Protein AF-M4ECJ0-F1 (afdb_monomer)

Solvent-accessible surface area (backbone atoms only — not comparable to full-atom values): 4566 Å² total; per-residue (Å²): 139,90,88,80,79,88,72,81,80,75,97,61,62,76,46,74,54,47,78,39,82,47,47,76,29,62,68,45,46,49,34,48,48,23,35,38,28,73,36,80,45,80,43,49,96,64,84,80,48,73,68,53,44,52,50,33,50,75,72,72,44,85,62,87,57,47,54,64,63,37,76,48,113

Sequence (73 aa):
MPRNMYLTRMFLRLRECSVQCSILGEWSGLDYGVELQDTLMLGTDYYLTESGIASLLAEGKVPIGIGRETKIR

Structure (mmCIF, N/CA/C/O backbone):
data_AF-M4ECJ0-F1
#
_entry.id   AF-M4ECJ0-F1
#
loop_
_atom_site.group_PDB
_atom_site.id
_atom_site.type_symbol
_atom_site.label_atom_id
_atom_site.label_alt_id
_atom_site.label_comp_id
_atom_site.label_asym_id
_atom_site.label_entity_id
_atom_site.label_seq_id
_atom_site.pdbx_PDB_ins_code
_atom_site.Cartn_x
_atom_site.Cartn_y
_atom_site.Cartn_z
_atom_site.occupancy
_atom_site.B_iso_or_equiv
_atom_site.auth_seq_id
_atom_site.auth_comp_id
_atom_site.auth_asym_id
_atom_site.auth_atom_id
_atom_site.pdbx_PDB_model_num
ATOM 1 N N . MET A 1 1 ? -6.794 17.160 14.657 1.00 40.59 1 MET A N 1
ATOM 2 C CA . MET A 1 1 ? -6.112 16.161 15.510 1.00 40.59 1 MET A CA 1
ATOM 3 C C . MET A 1 1 ? -6.792 14.812 15.306 1.00 40.59 1 MET A C 1
ATOM 5 O O . MET A 1 1 ? -7.933 14.685 15.729 1.00 40.59 1 MET A O 1
ATOM 9 N N . PRO A 1 2 ? -6.116 13.829 14.692 1.00 42.25 2 PRO A N 1
ATOM 10 C CA . PRO A 1 2 ? -6.171 12.466 15.211 1.00 42.25 2 PRO A CA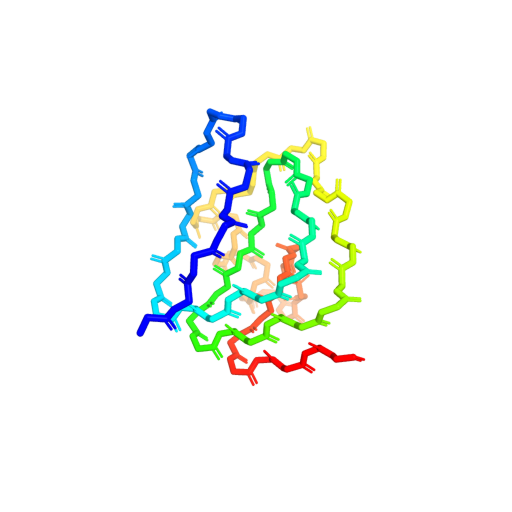 1
ATOM 11 C C . PRO A 1 2 ? -4.762 11.972 15.567 1.00 42.25 2 PRO A C 1
ATOM 13 O O . PRO A 1 2 ? -3.796 12.194 14.840 1.00 42.25 2 PRO 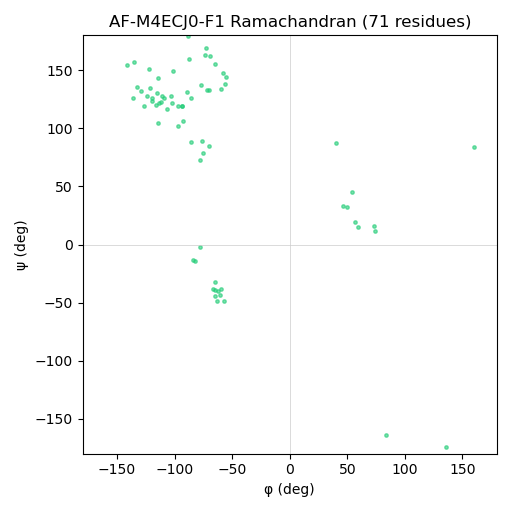A O 1
ATOM 16 N N . ARG A 1 3 ? -4.665 11.348 16.744 1.00 54.09 3 ARG A N 1
ATOM 17 C CA . ARG A 1 3 ? -3.476 10.715 17.324 1.00 54.09 3 ARG A CA 1
ATOM 18 C C . ARG A 1 3 ? -3.731 9.213 17.398 1.00 54.09 3 ARG A C 1
ATOM 20 O O . ARG A 1 3 ? -4.692 8.815 18.043 1.00 54.09 3 ARG A O 1
ATOM 27 N N . ASN A 1 4 ? -2.871 8.433 16.752 1.00 36.66 4 ASN A N 1
ATOM 28 C CA . ASN A 1 4 ? -2.106 7.301 17.300 1.00 36.66 4 ASN A CA 1
ATOM 29 C C . ASN A 1 4 ? -1.653 6.428 16.130 1.00 36.66 4 ASN A C 1
ATOM 31 O O . ASN A 1 4 ? -2.292 5.448 15.765 1.00 36.66 4 ASN A O 1
ATOM 35 N N . MET A 1 5 ? -0.535 6.831 15.529 1.00 50.88 5 MET A N 1
ATOM 36 C CA . MET A 1 5 ? 0.197 6.028 14.562 1.00 50.88 5 MET A CA 1
ATOM 37 C C . MET A 1 5 ? 1.262 5.258 15.347 1.00 50.88 5 MET A C 1
ATOM 39 O O . MET A 1 5 ? 2.223 5.857 15.830 1.00 50.88 5 MET A O 1
ATOM 43 N N . TYR A 1 6 ? 1.073 3.951 15.539 1.00 47.06 6 TYR A N 1
ATOM 44 C CA . TYR A 1 6 ? 2.089 3.075 16.132 1.00 47.06 6 TYR A CA 1
ATOM 45 C C . TYR A 1 6 ? 3.168 2.808 15.074 1.00 47.06 6 TYR A C 1
ATOM 47 O O . TYR A 1 6 ? 3.155 1.804 14.373 1.00 47.06 6 TYR A O 1
ATOM 55 N N . LEU A 1 7 ? 4.054 3.790 14.896 1.00 49.16 7 LEU A N 1
ATOM 56 C CA . LEU A 1 7 ? 5.080 3.808 13.859 1.00 49.16 7 LEU A CA 1
ATOM 57 C C . LEU A 1 7 ? 6.329 3.049 14.336 1.00 49.16 7 LEU A C 1
ATOM 59 O O . LEU A 1 7 ? 7.261 3.640 14.885 1.00 49.16 7 LEU A O 1
ATOM 63 N N . THR A 1 8 ? 6.389 1.738 14.110 1.00 35.94 8 THR A N 1
ATOM 64 C CA . THR A 1 8 ? 7.660 0.998 14.132 1.00 35.94 8 THR A CA 1
ATOM 65 C C . THR A 1 8 ? 8.483 1.416 12.911 1.00 35.94 8 THR A C 1
ATOM 67 O O . THR A 1 8 ? 8.400 0.808 11.857 1.00 35.94 8 THR A O 1
ATOM 70 N N . ARG A 1 9 ? 9.221 2.527 13.054 1.00 36.28 9 ARG A N 1
ATOM 71 C CA . ARG A 1 9 ? 10.368 2.972 12.236 1.00 36.28 9 ARG A CA 1
ATOM 72 C C . ARG A 1 9 ? 10.212 2.736 10.718 1.00 36.28 9 ARG A C 1
ATOM 74 O O . ARG A 1 9 ? 10.674 1.734 10.193 1.00 36.28 9 ARG A O 1
ATOM 81 N N . MET A 1 10 ? 9.599 3.685 10.006 1.00 41.47 10 MET A N 1
ATOM 82 C CA . MET A 1 10 ? 9.120 3.442 8.642 1.00 41.47 10 MET A CA 1
ATOM 83 C C . MET A 1 10 ? 9.435 4.595 7.676 1.00 41.47 10 MET A C 1
ATOM 85 O O . MET A 1 10 ? 9.067 5.742 7.927 1.00 41.47 10 MET A O 1
ATOM 89 N N . PHE A 1 11 ? 10.095 4.284 6.556 1.00 41.16 11 PHE A N 1
ATOM 90 C CA . PHE A 1 11 ? 10.264 5.175 5.401 1.00 41.16 11 PHE A CA 1
ATOM 91 C C . PHE A 1 11 ? 8.967 5.193 4.572 1.00 41.16 11 PHE A C 1
ATOM 93 O O . PHE A 1 11 ? 8.874 4.583 3.511 1.00 41.16 11 PHE A O 1
ATOM 100 N N . LEU A 1 12 ? 7.930 5.852 5.085 1.00 50.53 12 LEU A N 1
ATOM 101 C CA . LEU A 1 12 ? 6.640 5.981 4.406 1.00 50.53 12 LEU A CA 1
ATOM 102 C C . LEU A 1 12 ? 6.602 7.224 3.506 1.00 50.53 12 LEU A C 1
ATOM 104 O O . LEU A 1 12 ? 6.877 8.336 3.958 1.00 50.53 12 LEU A O 1
ATOM 108 N N . ARG A 1 13 ? 6.156 7.065 2.253 1.00 51.69 13 ARG A N 1
ATOM 109 C CA . ARG A 1 13 ? 5.593 8.180 1.473 1.00 51.69 13 ARG A CA 1
ATOM 110 C C . ARG A 1 13 ? 4.178 8.450 1.991 1.00 51.69 13 ARG A C 1
ATOM 112 O O . ARG A 1 13 ? 3.223 7.880 1.495 1.00 51.69 13 ARG A O 1
ATOM 119 N N . LEU A 1 14 ? 4.048 9.307 3.001 1.00 60.56 14 LEU A N 1
ATOM 120 C CA . LEU A 1 14 ? 2.763 9.883 3.408 1.00 60.56 14 LEU A CA 1
ATOM 121 C C . LEU A 1 14 ? 2.646 11.264 2.762 1.00 60.56 14 LEU A C 1
ATOM 123 O O . LEU A 1 14 ? 3.281 12.215 3.219 1.00 60.56 14 LEU A O 1
ATOM 127 N N . ARG A 1 15 ? 1.870 11.382 1.682 1.00 64.75 15 ARG A N 1
ATOM 128 C CA . ARG A 1 15 ? 1.514 12.684 1.099 1.00 64.75 15 ARG A CA 1
ATOM 129 C C . ARG A 1 15 ? 0.014 12.867 1.256 1.00 64.75 15 ARG A C 1
ATOM 131 O O . ARG A 1 15 ? -0.747 12.238 0.539 1.00 64.75 15 ARG A O 1
ATOM 138 N N . GLU A 1 16 ? -0.386 13.703 2.210 1.00 80.06 16 GLU A N 1
ATOM 139 C CA . GLU A 1 16 ? -1.794 14.084 2.406 1.00 80.06 16 GLU A CA 1
ATOM 140 C C . GLU A 1 16 ? -2.743 12.877 2.558 1.00 80.06 16 GLU A C 1
ATOM 142 O O . GLU A 1 16 ? -3.811 12.827 1.962 1.00 80.06 16 GLU A O 1
ATOM 147 N N . CYS A 1 17 ? -2.343 11.887 3.363 1.00 84.62 17 CYS A N 1
ATOM 148 C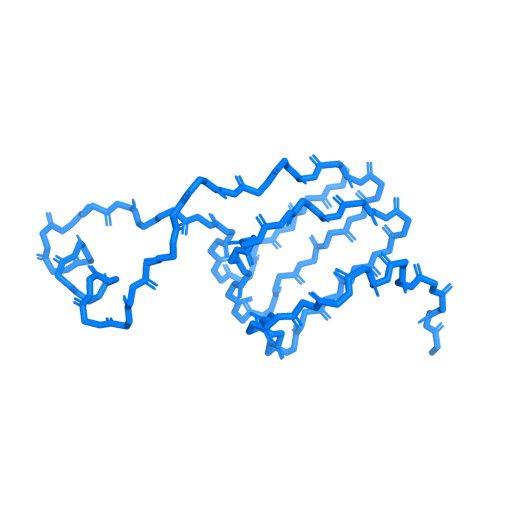 CA . CYS A 1 17 ? -3.174 10.725 3.692 1.00 84.62 17 CYS A CA 1
ATOM 149 C C . CYS A 1 17 ? -3.799 10.883 5.090 1.00 84.62 17 CYS A C 1
ATOM 151 O O . CYS A 1 17 ? -3.182 11.459 5.993 1.00 84.62 17 CYS A O 1
ATOM 153 N N . SER A 1 18 ? -4.986 10.312 5.303 1.00 87.94 18 SER A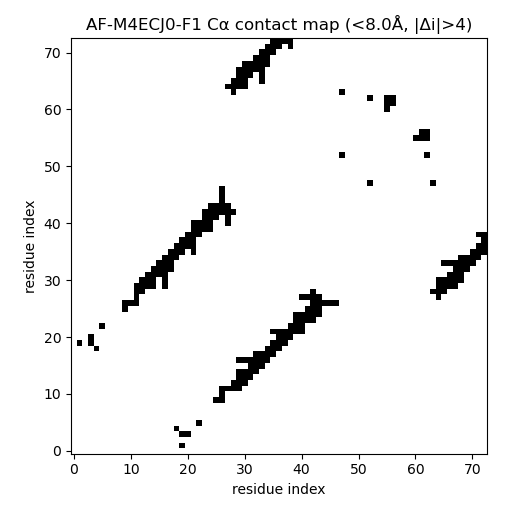 N 1
ATOM 154 C CA . SER A 1 18 ? -5.637 10.203 6.615 1.00 87.94 18 SER A CA 1
ATOM 155 C C . SER A 1 18 ? -5.681 8.743 7.046 1.00 87.94 18 SER A C 1
ATOM 157 O O . SER A 1 18 ? -6.235 7.911 6.341 1.00 87.94 18 SER A O 1
ATOM 159 N N . VAL A 1 19 ? -5.115 8.421 8.208 1.00 88.12 19 VAL A N 1
ATOM 160 C CA . VAL A 1 19 ? -5.113 7.059 8.759 1.00 88.12 19 VAL A CA 1
ATOM 161 C C . VAL A 1 19 ? -5.667 7.114 10.178 1.00 88.12 19 VAL A C 1
ATOM 163 O O . VAL A 1 19 ? -5.119 7.806 11.039 1.00 88.12 19 VAL A O 1
ATOM 166 N N . GLN A 1 20 ? -6.771 6.415 10.424 1.00 88.75 20 GLN A N 1
ATOM 167 C CA . GLN A 1 20 ? -7.486 6.397 11.701 1.00 88.75 20 GLN A CA 1
ATOM 168 C C . GLN A 1 20 ? -7.741 4.957 12.138 1.00 88.75 20 GLN A C 1
ATOM 170 O O . GLN A 1 20 ? -8.191 4.143 11.338 1.00 88.75 20 GLN A O 1
ATOM 175 N N . CYS A 1 21 ? -7.433 4.637 13.400 1.00 91.56 21 CYS A N 1
ATOM 176 C CA . CYS A 1 21 ? -7.655 3.307 13.990 1.00 91.56 21 CYS A CA 1
ATOM 177 C C . CYS A 1 21 ? -7.194 2.136 13.097 1.00 91.56 21 CYS A C 1
ATOM 179 O O . CYS A 1 21 ? -7.802 1.075 13.085 1.00 91.56 21 CYS A O 1
ATOM 181 N N . SER A 1 22 ? -6.126 2.343 12.325 1.00 87.69 22 SER A N 1
ATOM 182 C CA . SER A 1 22 ? -5.669 1.407 11.300 1.00 87.69 22 SER A CA 1
ATOM 183 C C . SER A 1 22 ? -4.229 0.985 11.563 1.00 87.69 22 SER A C 1
ATOM 185 O O . SER A 1 22 ? -3.436 1.747 12.124 1.00 87.69 22 SER A O 1
ATOM 187 N N . ILE A 1 23 ? -3.889 -0.227 11.139 1.00 89.44 23 ILE A N 1
ATOM 188 C CA . ILE A 1 23 ? -2.546 -0.797 11.243 1.00 89.44 23 ILE A CA 1
ATOM 189 C C . ILE A 1 23 ? -1.969 -0.903 9.834 1.00 89.44 23 ILE A C 1
ATOM 191 O O . ILE A 1 23 ? -2.594 -1.477 8.945 1.00 89.44 23 ILE A O 1
ATOM 195 N N . LEU A 1 24 ? -0.767 -0.362 9.644 1.00 88.25 24 LEU A N 1
ATOM 196 C CA . LEU A 1 24 ? -0.016 -0.468 8.399 1.00 88.25 24 LEU A CA 1
ATOM 197 C C . LEU A 1 24 ? 1.181 -1.391 8.599 1.00 88.25 24 LEU A C 1
ATOM 199 O O . LEU A 1 24 ? 1.990 -1.182 9.500 1.00 88.25 24 LEU A O 1
ATOM 203 N N . GLY A 1 25 ? 1.288 -2.397 7.744 1.00 86.94 25 GLY A N 1
ATOM 204 C CA . GLY A 1 25 ? 2.436 -3.281 7.652 1.00 86.94 25 GLY A CA 1
ATOM 205 C C . GLY A 1 25 ? 3.629 -2.586 7.008 1.00 86.94 25 GLY A C 1
ATOM 206 O O . GLY A 1 25 ? 3.495 -1.546 6.354 1.00 86.94 25 GLY A O 1
ATOM 207 N N . GLU A 1 26 ? 4.804 -3.174 7.203 1.00 84.19 26 GLU A N 1
ATOM 208 C CA . GLU A 1 26 ? 6.081 -2.655 6.718 1.00 84.19 26 GLU A CA 1
ATOM 209 C C . GLU A 1 26 ? 6.084 -2.490 5.188 1.00 84.19 26 GLU A C 1
ATOM 211 O O . GLU A 1 26 ? 5.412 -3.226 4.467 1.00 84.19 26 GLU A O 1
ATOM 216 N N . TRP A 1 27 ? 6.812 -1.487 4.689 1.00 84.06 27 TRP A N 1
ATOM 217 C CA . TRP A 1 27 ? 6.923 -1.179 3.253 1.00 84.06 27 TRP A CA 1
ATOM 218 C C . TRP A 1 27 ? 5.604 -0.863 2.533 1.00 84.06 27 TRP A C 1
ATOM 220 O O . TRP A 1 27 ? 5.566 -0.798 1.306 1.00 84.06 27 TRP A O 1
ATOM 230 N N . SER A 1 28 ? 4.523 -0.588 3.269 1.00 82.62 28 SER A N 1
ATOM 231 C CA . SER A 1 28 ? 3.266 -0.159 2.656 1.00 82.62 28 SER A CA 1
ATOM 232 C C . SER A 1 28 ? 3.425 1.143 1.861 1.00 82.62 28 SER A C 1
ATOM 234 O O . SER A 1 28 ? 4.025 2.120 2.308 1.00 82.62 28 SER A O 1
ATOM 236 N N . GLY A 1 29 ? 2.867 1.143 0.650 1.00 85.00 29 GLY A N 1
ATOM 237 C CA . GLY A 1 29 ? 2.777 2.314 -0.214 1.00 85.00 29 GLY A CA 1
ATOM 238 C C . GLY A 1 29 ? 1.375 2.906 -0.173 1.00 85.00 29 GLY A C 1
ATOM 239 O O . GLY A 1 29 ? 0.416 2.215 -0.514 1.00 85.00 29 GLY A O 1
ATOM 240 N N . LEU A 1 30 ? 1.265 4.176 0.213 1.00 87.69 30 LEU A N 1
ATOM 241 C CA . LEU A 1 30 ? 0.046 4.975 0.090 1.00 87.69 30 LEU A CA 1
ATOM 242 C C . LEU A 1 30 ? 0.326 6.123 -0.882 1.00 87.69 30 LEU A C 1
ATOM 244 O O . LEU A 1 30 ? 1.347 6.803 -0.761 1.00 87.69 30 LEU A O 1
ATOM 248 N N . ASP A 1 31 ? -0.551 6.318 -1.861 1.00 87.38 31 ASP A N 1
ATOM 249 C CA . ASP A 1 31 ? -0.495 7.484 -2.740 1.00 87.38 31 ASP A CA 1
ATOM 250 C C . ASP A 1 31 ? -1.302 8.656 -2.139 1.00 87.38 31 ASP A C 1
ATOM 252 O O . ASP A 1 31 ? -1.862 8.582 -1.041 1.00 87.38 31 ASP A O 1
ATOM 256 N N . TYR A 1 32 ? -1.313 9.776 -2.849 1.00 86.69 32 TYR A N 1
ATOM 257 C CA . TYR A 1 32 ? -1.950 11.018 -2.433 1.00 86.69 32 TYR A CA 1
ATOM 258 C C . TYR A 1 32 ? -3.448 10.863 -2.118 1.00 86.69 32 TYR A C 1
ATOM 260 O O . TYR A 1 32 ? -4.171 10.193 -2.859 1.00 86.69 32 TYR A O 1
ATOM 268 N N . GLY A 1 33 ? -3.918 11.507 -1.044 1.00 87.88 33 GLY A N 1
ATOM 269 C CA . GLY A 1 33 ? -5.350 11.600 -0.726 1.00 87.88 33 GLY A CA 1
ATOM 270 C C . GLY A 1 33 ? -5.976 10.312 -0.181 1.00 87.88 33 GLY A C 1
ATOM 271 O O . GLY A 1 33 ? -7.196 10.196 -0.103 1.00 87.88 33 GLY A O 1
ATOM 272 N N . VAL A 1 34 ? -5.167 9.314 0.180 1.00 91.19 34 VAL A N 1
ATOM 273 C CA . VAL A 1 34 ? -5.674 8.044 0.713 1.00 91.19 34 VAL A CA 1
ATOM 274 C C . VAL A 1 34 ? -6.257 8.215 2.118 1.00 91.19 34 VAL A C 1
ATOM 276 O O . VAL A 1 34 ? -5.615 8.780 3.006 1.00 91.19 34 VAL A O 1
ATOM 279 N N . GLU A 1 35 ? -7.450 7.662 2.339 1.00 92.56 35 GLU A N 1
ATOM 280 C CA . GLU A 1 35 ? -8.130 7.610 3.636 1.00 92.56 35 GLU A CA 1
ATOM 281 C C . GLU A 1 35 ? -8.292 6.155 4.101 1.00 92.56 35 GLU A C 1
ATOM 283 O O . GLU A 1 35 ? -8.948 5.353 3.437 1.00 92.56 35 GLU A O 1
ATOM 288 N N . LEU A 1 36 ? -7.723 5.819 5.257 1.00 91.62 36 LEU A N 1
ATOM 289 C CA . LEU A 1 36 ? -7.833 4.508 5.895 1.00 91.62 36 LEU A CA 1
ATOM 290 C C . LEU A 1 36 ? -8.486 4.655 7.266 1.00 91.62 36 LEU A C 1
ATOM 292 O O . LEU A 1 36 ? -8.019 5.433 8.104 1.00 91.62 36 LEU A O 1
ATOM 296 N N . GLN A 1 37 ? -9.547 3.894 7.497 1.00 93.75 37 GLN A N 1
ATOM 297 C CA . GLN A 1 37 ? -10.263 3.832 8.760 1.00 93.75 37 GLN A CA 1
ATOM 298 C C . GLN A 1 37 ? -10.488 2.366 9.144 1.00 93.75 37 GLN A C 1
ATOM 300 O O . GLN A 1 37 ? -10.826 1.565 8.282 1.00 93.75 37 GLN A O 1
ATOM 305 N N . ASP A 1 38 ? -10.256 2.018 10.414 1.00 93.75 38 ASP A N 1
ATOM 306 C CA . ASP A 1 38 ? -10.532 0.683 10.975 1.00 93.75 38 ASP A CA 1
ATOM 307 C C . ASP A 1 38 ? -9.964 -0.486 10.126 1.00 93.75 38 ASP A C 1
ATOM 309 O O . ASP A 1 38 ? -10.519 -1.581 10.061 1.00 93.75 38 ASP A O 1
ATOM 313 N N . THR A 1 39 ? -8.824 -0.249 9.462 1.00 90.94 39 THR A N 1
ATOM 314 C CA . THR A 1 39 ? -8.250 -1.127 8.432 1.00 90.94 39 THR A CA 1
ATOM 315 C C . THR A 1 39 ? -6.913 -1.731 8.871 1.00 90.94 39 THR A C 1
ATOM 317 O O . THR A 1 39 ? -6.070 -1.063 9.470 1.00 90.94 39 THR A O 1
ATOM 320 N N . LEU A 1 40 ? -6.667 -2.990 8.500 1.00 91.69 40 LEU A N 1
ATOM 321 C CA . LEU A 1 40 ? -5.348 -3.627 8.561 1.00 91.69 40 LEU A CA 1
ATOM 322 C C . LEU A 1 40 ? -4.766 -3.766 7.145 1.00 91.69 40 LEU A C 1
ATOM 324 O O 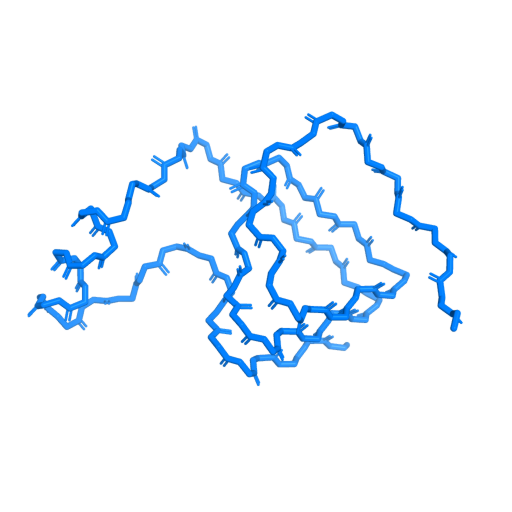. LEU A 1 40 ? -5.301 -4.510 6.326 1.00 91.69 40 LEU A O 1
ATOM 328 N N . MET A 1 41 ? -3.646 -3.096 6.868 1.00 89.38 41 MET A N 1
ATOM 329 C CA . MET A 1 41 ? -2.853 -3.269 5.645 1.00 89.38 41 MET A CA 1
ATOM 330 C C . MET A 1 41 ? -1.613 -4.103 5.967 1.00 89.38 41 MET A C 1
ATOM 332 O O . MET A 1 41 ? -0.872 -3.753 6.875 1.00 89.38 41 MET A O 1
ATOM 336 N N . LEU A 1 42 ? -1.353 -5.185 5.230 1.00 88.75 42 LEU A N 1
ATOM 337 C CA . LEU A 1 42 ? -0.270 -6.129 5.558 1.00 88.75 42 LEU A CA 1
ATOM 338 C C . LEU A 1 42 ? 1.132 -5.701 5.083 1.00 88.75 42 LEU A C 1
ATOM 340 O O . LEU A 1 42 ? 2.116 -6.237 5.578 1.00 88.75 42 LEU A O 1
ATOM 344 N N . GLY A 1 43 ? 1.244 -4.705 4.199 1.00 88.19 43 GLY A N 1
ATOM 345 C CA . GLY A 1 43 ? 2.535 -4.257 3.662 1.00 88.19 43 GLY A CA 1
ATOM 346 C C . GLY A 1 43 ? 3.023 -5.089 2.472 1.00 88.19 43 GLY A C 1
ATOM 347 O O . GLY A 1 43 ? 2.228 -5.793 1.845 1.00 88.19 43 GLY A O 1
ATOM 348 N N . THR A 1 44 ? 4.308 -4.968 2.132 1.00 86.62 44 THR A N 1
ATOM 349 C CA . THR A 1 44 ? 4.937 -5.670 0.997 1.00 86.62 44 THR A CA 1
ATOM 350 C C . THR A 1 44 ? 6.292 -6.257 1.388 1.00 86.62 44 THR A C 1
ATOM 352 O O . THR A 1 44 ? 6.940 -5.804 2.328 1.00 86.62 44 THR A O 1
ATOM 355 N N . ASP A 1 45 ? 6.730 -7.279 0.658 1.00 87.88 45 ASP A N 1
ATOM 356 C CA . ASP A 1 45 ? 8.028 -7.945 0.817 1.00 87.88 45 ASP A CA 1
ATOM 357 C C . ASP A 1 45 ? 9.176 -7.226 0.084 1.00 87.88 45 ASP A C 1
ATOM 359 O O . ASP A 1 45 ? 10.348 -7.490 0.352 1.00 87.88 45 ASP A O 1
ATOM 363 N N . TYR A 1 46 ? 8.860 -6.288 -0.815 1.00 86.00 46 TYR A N 1
ATOM 364 C CA . TYR A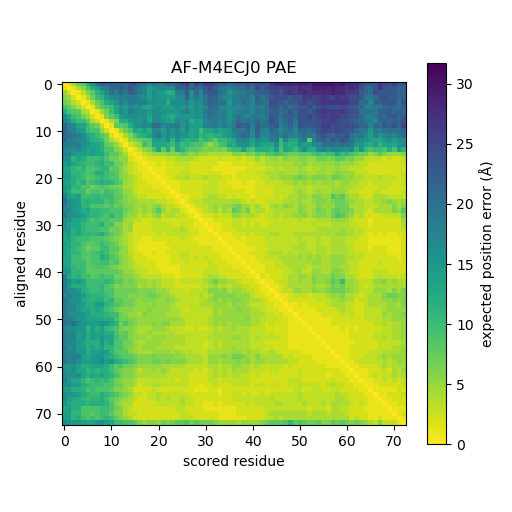 1 46 ? 9.847 -5.458 -1.501 1.00 86.00 46 TYR A CA 1
ATOM 365 C C . TYR A 1 46 ? 9.389 -4.009 -1.687 1.00 86.00 46 TYR A C 1
ATOM 367 O O . TYR A 1 46 ? 8.198 -3.699 -1.775 1.00 86.00 46 TYR A O 1
ATOM 375 N N . TYR A 1 47 ? 10.372 -3.113 -1.800 1.00 83.38 47 TYR A N 1
ATOM 376 C CA . TYR A 1 47 ? 10.160 -1.712 -2.145 1.00 83.38 47 TYR A CA 1
ATOM 377 C C . TYR A 1 47 ? 10.109 -1.522 -3.662 1.00 83.38 47 TYR A C 1
ATOM 379 O O . TYR A 1 47 ? 11.048 -1.881 -4.377 1.00 83.38 47 TYR A O 1
ATOM 387 N N . LEU A 1 48 ? 9.042 -0.893 -4.154 1.00 85.19 48 LEU A N 1
ATOM 388 C CA . LEU A 1 48 ? 8.916 -0.520 -5.559 1.00 85.19 48 LEU A CA 1
ATOM 389 C C . LEU A 1 48 ? 9.405 0.922 -5.784 1.00 85.19 48 LEU A C 1
ATOM 391 O O . LEU A 1 48 ? 8.857 1.879 -5.232 1.00 85.19 48 LEU A O 1
ATOM 395 N N . THR A 1 49 ? 10.441 1.080 -6.614 1.00 88.12 49 THR A N 1
ATOM 396 C CA . THR A 1 49 ? 11.035 2.389 -6.934 1.00 88.12 49 THR A CA 1
ATOM 397 C C . THR A 1 49 ? 10.100 3.256 -7.778 1.00 88.12 49 THR A C 1
ATOM 399 O O . THR A 1 49 ? 9.190 2.764 -8.441 1.00 88.12 49 THR A O 1
ATOM 402 N N . GLU A 1 50 ? 10.352 4.568 -7.817 1.00 85.75 50 GLU A N 1
ATOM 403 C CA . GLU A 1 50 ? 9.573 5.496 -8.653 1.00 85.75 50 GLU A CA 1
ATOM 404 C C . GLU A 1 50 ? 9.649 5.149 -10.146 1.00 85.75 50 GLU A C 1
ATOM 406 O O . GLU A 1 50 ? 8.636 5.208 -10.840 1.00 85.75 50 GLU A O 1
ATOM 411 N N . SER A 1 51 ? 10.818 4.710 -10.627 1.00 91.19 51 SER A N 1
ATOM 412 C CA . SER A 1 51 ? 10.984 4.227 -12.001 1.00 91.19 51 SER A CA 1
ATOM 413 C C . SER A 1 51 ? 10.209 2.934 -12.264 1.00 91.19 51 SER A C 1
ATOM 415 O O . SER A 1 51 ? 9.608 2.795 -13.326 1.00 91.19 51 SER A O 1
ATOM 417 N N . GLY A 1 52 ? 10.165 2.012 -11.295 1.00 90.19 52 GLY A N 1
ATOM 418 C CA . GLY A 1 52 ? 9.381 0.781 -11.392 1.00 90.19 52 GLY A CA 1
ATOM 419 C C . GLY A 1 52 ? 7.879 1.056 -11.451 1.00 90.19 52 GLY A C 1
ATOM 420 O O . GLY A 1 52 ? 7.189 0.511 -12.309 1.00 90.19 52 GLY A O 1
ATOM 421 N N . ILE A 1 53 ? 7.386 1.965 -10.604 1.00 89.25 53 ILE A N 1
ATOM 422 C CA . ILE A 1 53 ? 5.995 2.445 -10.645 1.00 89.25 53 ILE A CA 1
ATOM 423 C C . ILE A 1 53 ? 5.680 3.041 -12.022 1.00 89.25 53 ILE A C 1
ATOM 425 O O . ILE A 1 53 ? 4.677 2.673 -12.628 1.00 89.25 53 ILE A O 1
ATOM 429 N N . ALA A 1 54 ? 6.542 3.924 -12.537 1.00 90.81 54 ALA A N 1
ATOM 430 C CA . ALA A 1 54 ? 6.343 4.553 -13.840 1.00 90.81 54 ALA A CA 1
ATOM 431 C C . ALA A 1 54 ? 6.327 3.531 -14.991 1.00 90.81 54 ALA A C 1
ATOM 433 O O . ALA A 1 54 ? 5.489 3.648 -15.882 1.00 90.81 54 ALA A O 1
ATOM 434 N N . SER A 1 55 ? 7.194 2.511 -14.949 1.00 95.94 55 SER A N 1
ATOM 435 C CA . SER A 1 55 ? 7.204 1.423 -15.938 1.00 95.94 55 SER A CA 1
ATOM 436 C C . SER A 1 55 ? 5.903 0.624 -15.909 1.00 95.94 55 SER A C 1
ATOM 438 O O . SER A 1 55 ? 5.281 0.431 -16.948 1.00 95.94 55 SER A O 1
ATOM 440 N N . LEU A 1 56 ? 5.447 0.214 -14.718 1.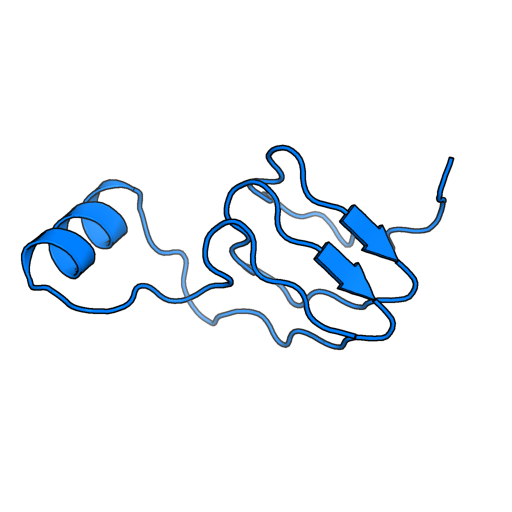00 93.75 56 LEU A N 1
ATOM 441 C CA . LEU A 1 56 ? 4.195 -0.535 -14.574 1.00 93.75 56 LEU A CA 1
ATOM 442 C C . LEU A 1 56 ? 2.999 0.270 -15.087 1.00 93.75 56 LEU A C 1
ATOM 444 O O . LEU A 1 56 ? 2.177 -0.268 -15.822 1.00 93.75 56 LEU A O 1
ATOM 448 N N . LEU A 1 57 ? 2.930 1.560 -14.758 1.00 92.31 57 LEU A N 1
ATOM 449 C CA . LEU A 1 57 ? 1.875 2.442 -15.254 1.00 92.31 57 LEU A CA 1
ATOM 450 C C . LEU A 1 57 ? 1.945 2.631 -16.777 1.00 92.31 57 LEU A C 1
ATOM 452 O O . LEU A 1 57 ? 0.903 2.629 -17.428 1.00 92.31 57 LEU A O 1
ATOM 456 N N . ALA A 1 58 ? 3.145 2.752 -17.357 1.00 95.62 58 ALA A N 1
ATOM 457 C CA . ALA A 1 58 ? 3.331 2.844 -18.809 1.00 95.62 58 ALA A CA 1
ATOM 458 C C . ALA A 1 58 ? 2.902 1.559 -19.539 1.00 95.62 58 ALA A C 1
ATOM 460 O O . ALA A 1 58 ? 2.386 1.619 -20.652 1.00 95.62 58 ALA A O 1
ATOM 461 N N . GLU A 1 59 ? 3.060 0.404 -18.892 1.00 96.50 59 GLU A N 1
ATOM 462 C CA . GLU A 1 59 ? 2.553 -0.892 -19.356 1.00 96.50 59 GLU A CA 1
ATOM 463 C C . GLU A 1 59 ? 1.040 -1.077 -19.114 1.00 96.50 59 GLU A C 1
ATOM 465 O O . GLU A 1 59 ? 0.484 -2.114 -19.477 1.00 96.50 59 GLU A O 1
ATOM 470 N N . GLY A 1 60 ? 0.362 -0.108 -18.486 1.00 94.81 60 GLY A N 1
ATOM 471 C CA . GLY A 1 60 ? -1.056 -0.202 -18.123 1.00 94.81 60 GLY A CA 1
ATOM 472 C C . GLY A 1 60 ? -1.344 -1.145 -16.949 1.00 94.81 60 GLY A C 1
ATOM 473 O O . GLY A 1 60 ? -2.491 -1.544 -16.743 1.00 94.81 60 GLY A O 1
ATOM 474 N N . LYS A 1 61 ? -0.318 -1.524 -16.181 1.00 94.94 61 LYS A N 1
ATOM 475 C CA . LYS A 1 61 ? -0.435 -2.353 -14.977 1.00 94.94 61 LYS A CA 1
ATOM 476 C C . LYS A 1 61 ? -0.690 -1.491 -13.745 1.00 94.94 61 LYS A C 1
ATOM 478 O O . LYS A 1 61 ? -0.382 -0.302 -13.706 1.00 94.94 61 LYS A O 1
ATOM 483 N N . VAL A 1 62 ? -1.215 -2.129 -12.704 1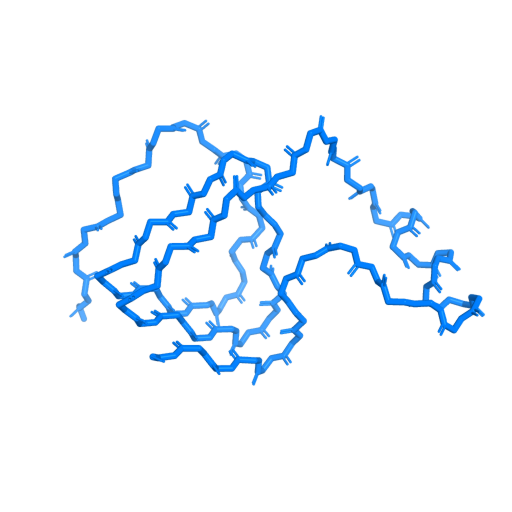.00 90.81 62 VAL A N 1
ATOM 484 C CA . VAL A 1 62 ? -1.462 -1.499 -11.405 1.00 90.81 62 VAL A CA 1
ATOM 485 C C . VAL A 1 62 ? -0.255 -1.748 -10.489 1.00 90.81 62 VAL A C 1
ATOM 487 O O . VAL A 1 62 ? 0.066 -2.909 -10.228 1.00 90.81 62 VAL A O 1
ATOM 490 N N . PRO A 1 63 ? 0.438 -0.698 -10.010 1.00 90.81 63 PRO A N 1
ATOM 491 C CA . PRO A 1 63 ? 1.507 -0.835 -9.023 1.00 90.81 63 PRO A CA 1
ATOM 492 C C . PRO A 1 63 ? 0.985 -1.352 -7.679 1.00 90.81 63 PRO A C 1
ATOM 494 O O . PRO A 1 63 ? -0.173 -1.139 -7.327 1.00 90.81 63 PRO A O 1
ATOM 497 N N . ILE A 1 64 ? 1.860 -1.983 -6.894 1.00 89.62 64 ILE A N 1
ATOM 498 C CA . ILE A 1 64 ? 1.515 -2.418 -5.537 1.00 89.62 64 ILE A CA 1
ATOM 499 C C . ILE A 1 64 ? 1.403 -1.203 -4.608 1.00 89.62 64 ILE A C 1
ATOM 501 O O . ILE A 1 64 ? 2.292 -0.351 -4.579 1.00 89.62 64 ILE A O 1
ATOM 505 N N . GLY A 1 65 ? 0.324 -1.158 -3.826 1.00 89.25 65 GLY A N 1
ATOM 506 C CA . GLY A 1 65 ? 0.031 -0.105 -2.858 1.00 89.25 65 GLY A CA 1
ATOM 507 C C . GLY A 1 65 ? -1.429 0.333 -2.923 1.00 89.25 65 GLY A C 1
ATOM 508 O O . GLY A 1 65 ? -2.237 -0.251 -3.645 1.00 89.25 65 GLY A O 1
ATOM 509 N N . ILE A 1 66 ? -1.764 1.371 -2.161 1.00 91.00 66 ILE A N 1
ATOM 510 C CA . ILE A 1 66 ? -3.077 2.013 -2.210 1.00 91.00 66 ILE A CA 1
ATOM 511 C C . ILE A 1 66 ? -2.987 3.240 -3.120 1.00 91.00 66 ILE A C 1
ATOM 513 O O . ILE A 1 66 ? -2.201 4.151 -2.863 1.00 91.00 66 ILE A O 1
ATOM 517 N N . GLY A 1 67 ? -3.771 3.234 -4.201 1.00 90.25 67 GLY A N 1
ATOM 518 C CA . GLY A 1 67 ? 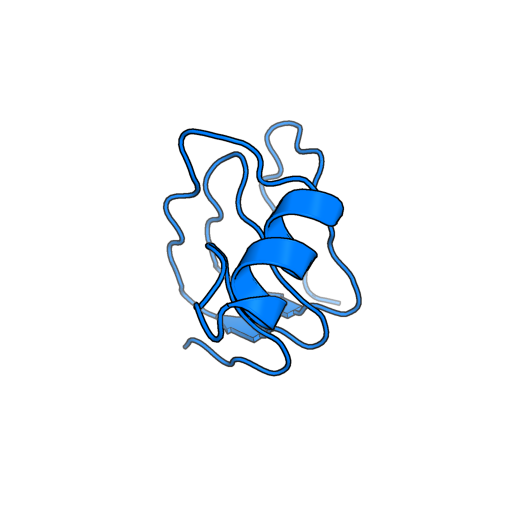-3.781 4.292 -5.213 1.00 90.25 67 GLY A CA 1
ATOM 519 C C . GLY A 1 67 ? -4.439 5.590 -4.738 1.00 90.25 67 GLY A C 1
ATOM 520 O O . GLY A 1 67 ? -5.090 5.630 -3.694 1.00 90.25 67 GLY A O 1
ATOM 521 N N . ARG A 1 68 ? -4.284 6.656 -5.529 1.00 90.06 68 ARG A N 1
ATOM 522 C CA . ARG A 1 68 ? -4.751 8.009 -5.177 1.00 90.06 68 ARG A CA 1
ATOM 523 C C . ARG A 1 68 ? -6.234 8.057 -4.846 1.00 90.06 68 ARG A C 1
ATOM 525 O O . ARG A 1 68 ? -7.021 7.370 -5.492 1.00 90.06 68 ARG A O 1
ATOM 532 N N . GLU A 1 69 ? -6.592 8.906 -3.882 1.00 91.94 69 GLU A N 1
ATOM 533 C CA . GLU A 1 69 ? -7.982 9.191 -3.480 1.00 91.94 69 GLU A CA 1
ATOM 534 C C . GLU A 1 69 ? -8.787 7.943 -3.060 1.00 91.94 69 GLU A C 1
ATOM 536 O O . GLU A 1 69 ? -10.021 7.945 -3.046 1.00 91.94 69 GLU A O 1
ATOM 541 N N . THR A 1 70 ? -8.102 6.847 -2.720 1.00 93.56 70 THR A N 1
ATOM 542 C CA . THR A 1 70 ? -8.757 5.611 -2.282 1.00 93.56 70 THR A CA 1
ATOM 543 C C . THR A 1 70 ? -9.221 5.749 -0.838 1.00 93.56 70 THR A C 1
ATOM 545 O O . THR A 1 70 ? -8.472 6.218 0.020 1.00 93.56 70 THR A O 1
ATOM 548 N N . LYS A 1 71 ? -10.440 5.278 -0.557 1.00 94.06 71 LYS A N 1
ATOM 549 C CA . LYS A 1 71 ? -11.031 5.274 0.786 1.00 94.06 71 LYS A CA 1
ATOM 550 C C . LYS A 1 71 ? -11.353 3.848 1.214 1.00 94.06 71 LYS A C 1
ATOM 552 O O . LYS A 1 71 ? -12.105 3.165 0.520 1.00 94.06 71 LYS A O 1
ATOM 557 N N . ILE A 1 72 ? -10.807 3.423 2.350 1.00 92.19 72 ILE A N 1
ATOM 558 C CA . ILE A 1 72 ? -11.044 2.102 2.952 1.00 92.19 72 ILE A CA 1
ATOM 559 C C . ILE A 1 72 ? -11.556 2.319 4.382 1.00 92.19 72 ILE A C 1
ATOM 561 O O . ILE A 1 72 ? -10.959 3.099 5.127 1.00 92.19 72 ILE A O 1
ATOM 565 N N . ARG A 1 73 ? -12.692 1.699 4.725 1.00 87.19 73 ARG A N 1
ATOM 566 C CA . ARG A 1 73 ? -13.416 1.842 5.999 1.00 87.19 73 ARG A CA 1
ATOM 567 C C . ARG A 1 73 ? -13.998 0.509 6.439 1.00 87.19 73 ARG A C 1
ATOM 569 O O . ARG A 1 73 ? -14.325 -0.285 5.527 1.00 87.19 73 ARG A O 1
#

InterPro domains:
  IPR011831 Glucose-1-phosphate adenylyltransferase [PTHR43523] (14-73)

Nearest PDB structures (foldseek):
  1yp4-assembly1_A  TM=9.273E-01  e=3.907E-03  Solanum tuberosum
  1yp4-assembly1_B  TM=9.655E-01  e=8.891E-03  Solanum tuberosum
  1yp2-assembly1_D  TM=7.403E-01  e=9.121E-04  Solanum tuberosum
  1yp2-assembly1_C  TM=9.752E-01  e=2.155E-02  Solanum tuberosum
  1yp2-assembly1_A  TM=7.119E-01  e=2.848E-03  Solanum tuberosum

Radius of gyration: 12.56 Å; Cα contacts (8 Å, |Δi|>4): 120; chains: 1; bounding box: 24×24×37 Å

Organism: Brassica campestris (NCBI:txid3711)

Foldseek 3Di:
DDDDDPDPDAPAPDACEAAECEAAAHQAHDDAQHYHYVYYHNHDPDHQDPVNCVVCVVVVHDDPHHDHNHYYD

Mean predicted aligned error: 7.2 Å

pLDDT: mean 80.72, std 17.91, range [35.94, 96.5]

Secondary structure (DSSP, 8-state):
--------S-----SS-EEES-EE-TT--B-TT-EEES-EE---SSPPPHHHHHHHHHTTPPPSSBPTT-EE-